Protein AF-X1L1C4-F1 (afdb_monomer_lite)

Secondary structure (DSSP, 8-state):
-HHHHHTTHHHHHHHHTSTTEEEEEEESSTTS-EEEEEEE-HHHHSS-HHHHHHHHHHSSS---EE----TT--EEEEEGGG--HHHHHH-

Organism: NCBI:txid412755

Foldseek 3Di:
DVVLVLLCVLVCVVQVPQWQKDWDWDAPDVVHFIKIKIFGPCVGNVDALVVVQVCCCVDVVRQDWAPPPPVPTSITMRTSVRDDNVSSNPD

Sequence (91 aa):
MKRLRRLLEPIAERLQGVPGVQLEMSEFLPGGFPIIIVKVDRLKLGRSAKEVLQELKDGNPPIYVFDKAVAFTDEFIISSCSLNEEQANIV

Radius of gyration: 12.4 Å; chains: 1; bounding box: 30×27×32 Å

pLDDT: mean 77.05, std 10.58, range [45.34, 89.88]

Structure (mmCIF, N/CA/C/O backbone):
data_AF-X1L1C4-F1
#
_entry.id   AF-X1L1C4-F1
#
loop_
_atom_site.group_PDB
_atom_site.id
_atom_site.type_symbol
_atom_site.label_atom_id
_atom_site.label_alt_id
_atom_site.label_comp_id
_atom_site.label_asym_id
_atom_site.label_entity_id
_atom_site.label_seq_id
_atom_site.pdbx_PDB_ins_code
_atom_site.Cartn_x
_atom_site.Cartn_y
_atom_site.Cartn_z
_atom_site.occupancy
_atom_site.B_iso_or_equiv
_atom_site.auth_seq_id
_atom_site.auth_comp_id
_atom_site.auth_asym_id
_atom_site.auth_atom_id
_atom_site.pdbx_PDB_model_num
ATOM 1 N N . MET A 1 1 ? 13.580 3.386 -14.077 1.00 60.59 1 MET A N 1
ATOM 2 C CA . MET A 1 1 ? 12.512 4.258 -13.539 1.00 60.59 1 MET A CA 1
ATOM 3 C C . MET A 1 1 ? 11.150 4.008 -14.188 1.00 60.59 1 MET A C 1
ATOM 5 O O . MET A 1 1 ? 10.308 3.428 -13.519 1.00 60.59 1 MET A O 1
ATOM 9 N N . LYS A 1 2 ? 10.925 4.318 -15.481 1.00 70.12 2 LYS A N 1
ATOM 10 C CA . LYS A 1 2 ? 9.602 4.136 -16.136 1.00 70.12 2 LYS A CA 1
ATOM 11 C C . LYS A 1 2 ? 9.000 2.722 -16.006 1.00 70.12 2 LYS A C 1
ATOM 13 O O . LYS A 1 2 ? 7.815 2.605 -15.738 1.00 70.12 2 LYS A O 1
ATOM 18 N N . ARG A 1 3 ? 9.804 1.657 -16.141 1.00 76.50 3 ARG A N 1
ATOM 19 C CA . ARG A 1 3 ? 9.326 0.263 -16.008 1.00 76.50 3 ARG A CA 1
ATOM 20 C C . ARG A 1 3 ? 8.873 -0.091 -14.585 1.00 76.50 3 ARG A C 1
ATOM 22 O O . ARG A 1 3 ? 7.853 -0.735 -14.429 1.00 76.50 3 ARG A O 1
ATOM 29 N N . LEU A 1 4 ? 9.601 0.362 -13.566 1.00 75.75 4 LEU A N 1
ATOM 30 C CA . LEU A 1 4 ? 9.266 0.099 -12.160 1.00 75.75 4 LEU A CA 1
ATOM 31 C C . LEU A 1 4 ? 8.002 0.844 -11.724 1.00 75.75 4 LEU A C 1
ATOM 33 O O . LEU A 1 4 ? 7.203 0.312 -10.967 1.00 75.75 4 LEU A O 1
ATOM 37 N N . ARG A 1 5 ? 7.783 2.051 -12.258 1.00 79.25 5 ARG A N 1
ATOM 38 C CA . ARG A 1 5 ? 6.539 2.796 -12.038 1.00 79.25 5 ARG A CA 1
ATOM 39 C C . ARG A 1 5 ? 5.320 2.069 -12.617 1.00 79.25 5 ARG A C 1
ATOM 41 O O . ARG A 1 5 ? 4.292 2.037 -11.960 1.00 79.25 5 ARG A O 1
ATOM 48 N N . ARG A 1 6 ? 5.463 1.417 -13.777 1.00 83.88 6 ARG A N 1
ATOM 49 C CA . ARG A 1 6 ? 4.395 0.604 -14.388 1.00 83.88 6 ARG A CA 1
ATOM 50 C C . ARG A 1 6 ? 3.986 -0.610 -13.556 1.00 83.88 6 ARG A C 1
ATOM 52 O O . ARG A 1 6 ? 2.854 -1.043 -13.672 1.00 83.88 6 ARG A O 1
ATOM 59 N N . LEU A 1 7 ? 4.866 -1.142 -12.703 1.00 81.50 7 LEU A N 1
ATOM 60 C CA . LEU A 1 7 ? 4.495 -2.222 -11.774 1.00 81.50 7 LEU A CA 1
ATOM 61 C C . LEU A 1 7 ? 3.526 -1.743 -10.683 1.00 81.50 7 LEU A C 1
ATOM 63 O O . LEU A 1 7 ? 2.817 -2.546 -10.092 1.00 81.50 7 LEU A O 1
ATOM 67 N N . LEU A 1 8 ? 3.507 -0.438 -10.410 1.00 83.50 8 LEU A N 1
ATOM 68 C CA . LEU A 1 8 ? 2.661 0.171 -9.388 1.00 83.50 8 LEU A CA 1
ATOM 69 C C . LEU A 1 8 ? 1.329 0.681 -9.951 1.00 83.50 8 LEU A C 1
ATOM 71 O O . LEU A 1 8 ? 0.389 0.856 -9.188 1.00 83.50 8 LEU A O 1
ATOM 75 N N . GLU A 1 9 ? 1.232 0.915 -11.262 1.00 84.25 9 GLU A N 1
ATOM 76 C CA . GLU A 1 9 ? 0.025 1.460 -11.904 1.00 84.25 9 GLU A CA 1
ATOM 77 C C . GLU A 1 9 ? -1.220 0.574 -11.692 1.00 84.25 9 GLU A C 1
ATOM 79 O O . GLU A 1 9 ? -2.207 1.103 -11.180 1.00 84.25 9 GLU A O 1
ATOM 84 N N . PRO A 1 10 ? -1.196 -0.752 -11.949 1.00 82.06 10 PRO A N 1
ATOM 85 C CA . PRO A 1 10 ? -2.385 -1.589 -11.755 1.00 82.06 10 PRO A CA 1
ATOM 86 C C . PRO A 1 10 ? -2.840 -1.646 -10.290 1.00 82.06 10 PRO A C 1
ATOM 88 O O . PRO A 1 10 ? -4.034 -1.626 -9.996 1.00 82.06 10 PRO A O 1
ATOM 91 N N . ILE A 1 11 ? -1.875 -1.661 -9.365 1.00 81.56 11 ILE A N 1
ATOM 92 C CA . ILE A 1 11 ? -2.128 -1.658 -7.920 1.00 81.56 11 ILE A CA 1
ATOM 93 C C . ILE A 1 11 ? -2.783 -0.336 -7.510 1.00 81.56 11 ILE A C 1
ATOM 95 O O . ILE A 1 11 ? -3.756 -0.324 -6.758 1.00 81.56 11 ILE A O 1
ATOM 99 N N . ALA A 1 12 ? -2.268 0.788 -8.016 1.00 83.50 12 ALA A N 1
ATOM 100 C CA . ALA A 1 12 ? -2.826 2.101 -7.738 1.00 83.50 12 ALA A CA 1
ATOM 101 C C . ALA A 1 12 ? -4.261 2.231 -8.271 1.00 83.50 12 ALA A C 1
ATOM 103 O O . ALA A 1 12 ? -5.132 2.688 -7.536 1.00 83.50 12 ALA A O 1
ATOM 104 N N . GLU A 1 13 ? -4.527 1.782 -9.502 1.00 84.69 13 GLU A N 1
ATOM 105 C CA . GLU A 1 13 ? -5.867 1.816 -10.103 1.00 84.69 13 GLU A CA 1
ATOM 106 C C . GLU A 1 13 ? -6.895 1.038 -9.273 1.00 84.69 13 GLU A C 1
ATOM 108 O O . GLU A 1 13 ? -7.990 1.538 -9.006 1.00 84.69 13 GLU A O 1
ATOM 113 N N . ARG A 1 14 ? -6.541 -0.165 -8.812 1.00 78.69 14 ARG A N 1
ATOM 114 C CA . ARG A 1 14 ? -7.450 -1.008 -8.022 1.00 78.69 14 ARG A CA 1
ATOM 115 C C . ARG A 1 14 ? -7.679 -0.458 -6.618 1.00 78.69 14 ARG A C 1
ATOM 117 O O . ARG A 1 14 ? -8.814 -0.445 -6.143 1.00 78.69 14 ARG A O 1
ATOM 124 N N . LEU A 1 15 ? -6.637 0.068 -5.973 1.00 79.94 15 LEU A N 1
ATOM 125 C CA . LEU A 1 15 ? -6.756 0.664 -4.641 1.00 79.94 15 LEU A CA 1
ATOM 126 C C . LEU A 1 15 ? -7.497 2.013 -4.649 1.00 79.94 15 LEU A C 1
ATOM 128 O O . LEU A 1 15 ? -8.111 2.368 -3.645 1.00 79.94 15 LEU A O 1
ATOM 132 N N . GLN A 1 16 ? -7.486 2.759 -5.760 1.00 79.94 16 GLN A N 1
ATOM 133 C CA . GLN A 1 16 ? -8.142 4.070 -5.858 1.00 79.94 16 GLN A CA 1
ATOM 134 C C . GLN A 1 16 ? -9.673 3.976 -5.727 1.00 79.94 16 GLN A C 1
ATOM 136 O O . GLN A 1 16 ? -10.323 4.948 -5.343 1.00 79.94 16 GLN A O 1
ATOM 141 N N . GLY A 1 17 ? -10.248 2.804 -6.016 1.00 78.69 17 GLY A N 1
ATOM 142 C CA . GLY A 1 17 ? -11.677 2.526 -5.861 1.00 78.69 17 GLY A CA 1
ATOM 143 C C . GLY A 1 17 ? -12.102 2.097 -4.453 1.00 78.69 17 GLY A C 1
ATOM 144 O O . GLY A 1 17 ? -13.299 1.953 -4.210 1.00 78.69 17 GLY A O 1
ATOM 145 N N . VAL A 1 18 ? -11.164 1.880 -3.526 1.00 81.88 18 VAL A N 1
ATOM 146 C CA . VAL A 1 18 ? -11.475 1.341 -2.196 1.00 81.88 18 VAL A CA 1
ATOM 147 C C . VAL A 1 18 ? -11.915 2.471 -1.249 1.00 81.88 18 VAL A C 1
ATOM 149 O O . VAL A 1 18 ? -11.141 3.397 -0.988 1.00 81.88 18 VAL A O 1
ATOM 152 N N . PRO A 1 19 ? -13.139 2.425 -0.684 1.00 84.19 19 PRO A N 1
ATOM 153 C CA . PRO A 1 19 ? -13.605 3.442 0.253 1.00 84.19 19 PRO A CA 1
ATOM 154 C C . PRO A 1 19 ? -12.693 3.558 1.475 1.00 84.19 19 PRO A C 1
ATOM 156 O O . PRO A 1 19 ? -12.399 2.575 2.147 1.00 84.19 19 PRO A O 1
ATOM 159 N N . GLY A 1 20 ? -12.268 4.783 1.784 1.00 86.00 20 GLY A N 1
ATOM 160 C CA . GLY A 1 20 ? -11.356 5.028 2.899 1.00 86.00 20 GLY A CA 1
ATOM 161 C C . GLY A 1 20 ? -9.884 4.772 2.578 1.00 86.00 20 GLY A C 1
ATOM 162 O O . GLY A 1 20 ? -9.069 4.871 3.483 1.00 86.00 20 GLY A O 1
ATOM 163 N N . VAL A 1 21 ? -9.514 4.501 1.326 1.00 87.81 21 VAL A N 1
ATOM 164 C CA . VAL A 1 21 ? -8.110 4.427 0.904 1.00 87.81 21 VAL A CA 1
ATOM 165 C C . VAL A 1 21 ? -7.725 5.692 0.140 1.00 87.81 21 VAL A C 1
ATOM 167 O O . VAL A 1 21 ? -8.453 6.162 -0.732 1.00 87.81 21 VAL A O 1
ATOM 170 N N . GLN A 1 22 ? -6.571 6.263 0.476 1.00 89.44 22 GLN A N 1
ATOM 171 C CA . GLN A 1 22 ? -5.929 7.335 -0.281 1.00 89.44 22 GLN A CA 1
ATOM 172 C C . GLN A 1 22 ? -4.540 6.888 -0.713 1.00 89.44 22 GLN A C 1
ATOM 174 O O . GLN A 1 22 ? -3.848 6.183 0.021 1.00 89.44 22 GLN A O 1
ATOM 179 N N . LEU A 1 23 ? -4.128 7.316 -1.902 1.00 89.12 23 LEU A N 1
ATOM 180 C CA . LEU A 1 23 ? -2.886 6.876 -2.523 1.00 89.12 23 LEU A CA 1
ATOM 181 C C . LEU A 1 23 ? -2.048 8.071 -2.942 1.00 89.12 23 LEU A C 1
ATOM 183 O O . LEU A 1 23 ? -2.559 9.031 -3.517 1.00 89.12 23 LEU A O 1
ATOM 187 N N . GLU A 1 24 ? -0.747 7.964 -2.720 1.00 89.88 24 GLU A N 1
ATOM 188 C CA . GLU A 1 24 ? 0.242 8.901 -3.231 1.00 89.88 24 GLU A CA 1
ATOM 189 C C . GLU A 1 24 ? 1.383 8.121 -3.886 1.00 89.88 24 GLU A C 1
ATOM 191 O O . GLU A 1 24 ? 2.077 7.342 -3.234 1.00 89.88 24 GLU A O 1
ATOM 196 N N . MET A 1 25 ? 1.587 8.324 -5.189 1.00 87.44 25 MET A N 1
ATOM 197 C CA . MET A 1 25 ? 2.763 7.800 -5.882 1.00 87.44 25 MET A CA 1
ATOM 198 C C . MET A 1 25 ? 3.922 8.779 -5.744 1.00 87.44 25 MET A C 1
ATOM 200 O O . MET A 1 25 ? 3.811 9.934 -6.152 1.00 87.44 25 MET A O 1
ATOM 204 N N . SER A 1 26 ? 5.050 8.295 -5.241 1.00 88.31 26 SER A N 1
ATOM 205 C CA . SER A 1 26 ? 6.252 9.100 -5.034 1.00 88.31 26 SER A CA 1
ATOM 206 C C . SER A 1 26 ? 7.512 8.272 -5.297 1.00 88.31 26 SER A C 1
ATOM 208 O O . SER A 1 26 ? 7.448 7.140 -5.781 1.00 88.31 26 SER A O 1
ATOM 210 N N . GLU A 1 27 ? 8.673 8.838 -5.001 1.00 85.88 27 GLU A N 1
ATOM 211 C CA . GLU A 1 27 ? 9.952 8.134 -4.972 1.00 85.88 27 GLU A CA 1
ATOM 212 C C . GLU A 1 27 ? 10.414 8.038 -3.514 1.00 85.88 27 GLU A C 1
ATOM 214 O O . GLU A 1 27 ? 10.243 8.982 -2.745 1.00 85.88 27 GLU A O 1
ATOM 219 N N . PHE A 1 28 ? 10.990 6.900 -3.108 1.00 77.31 28 PHE A N 1
ATOM 220 C CA . PHE A 1 28 ? 11.435 6.704 -1.717 1.00 77.31 28 PHE A CA 1
ATOM 221 C C . PHE A 1 28 ? 12.447 7.772 -1.261 1.00 77.31 28 PHE A C 1
ATOM 223 O O . PHE A 1 28 ? 12.446 8.199 -0.110 1.00 77.31 28 PHE A O 1
ATOM 230 N N . LEU A 1 29 ? 13.291 8.209 -2.195 1.00 79.75 29 LEU A N 1
ATOM 231 C CA . LEU A 1 29 ? 14.209 9.343 -2.109 1.00 79.75 29 LEU A CA 1
ATOM 232 C C . LEU A 1 29 ? 14.203 10.041 -3.478 1.00 79.75 29 LEU A C 1
ATOM 234 O O . LEU A 1 29 ? 13.861 9.380 -4.460 1.00 79.75 29 LEU A O 1
ATOM 238 N N . PRO A 1 30 ? 14.615 11.315 -3.595 1.00 79.44 30 PRO A N 1
ATOM 239 C CA . PRO A 1 30 ? 14.735 11.974 -4.895 1.00 79.44 30 PRO A CA 1
ATOM 240 C C . PRO A 1 30 ? 15.615 11.167 -5.868 1.00 79.44 30 PRO A C 1
ATOM 242 O O . PRO A 1 30 ? 16.784 10.912 -5.579 1.00 79.44 30 PRO A O 1
ATOM 245 N N . GLY A 1 31 ? 15.057 10.738 -7.005 1.00 80.06 31 GLY A N 1
ATOM 246 C CA . GLY A 1 31 ? 15.718 9.872 -7.991 1.00 80.06 31 GLY A CA 1
ATOM 247 C C . GLY A 1 31 ? 15.776 8.383 -7.613 1.00 80.06 31 GLY A C 1
ATOM 248 O O . GLY A 1 31 ? 16.387 7.590 -8.331 1.00 80.06 31 GLY A O 1
ATOM 249 N N . GLY A 1 32 ? 15.166 8.003 -6.490 1.00 80.38 32 GLY A N 1
ATOM 250 C CA . GLY A 1 32 ? 15.111 6.646 -5.954 1.00 80.38 32 GLY A CA 1
ATOM 251 C C . GLY A 1 32 ? 13.969 5.813 -6.531 1.00 80.38 32 GLY A C 1
ATOM 252 O O . GLY A 1 32 ? 13.324 6.174 -7.507 1.00 80.38 32 GLY A O 1
ATOM 253 N N . PHE A 1 33 ? 13.703 4.654 -5.933 1.00 83.50 33 PHE A N 1
ATOM 254 C CA . PHE A 1 33 ? 12.694 3.743 -6.468 1.00 83.50 33 PHE A CA 1
ATOM 255 C C . PHE A 1 33 ? 11.269 4.297 -6.317 1.00 83.50 33 PHE A C 1
ATOM 257 O O . PHE A 1 33 ? 10.948 4.847 -5.258 1.00 83.50 33 PHE A O 1
ATOM 264 N N . PRO A 1 34 ? 10.403 4.114 -7.332 1.00 87.00 34 PRO A N 1
ATOM 265 C CA . PRO A 1 34 ? 8.986 4.425 -7.219 1.00 87.00 34 PRO A CA 1
ATOM 266 C C . PRO A 1 34 ? 8.330 3.655 -6.072 1.00 87.00 34 PRO A C 1
ATOM 268 O O . PRO A 1 34 ? 8.580 2.454 -5.901 1.00 87.00 34 PRO A O 1
ATOM 271 N N . ILE A 1 35 ? 7.466 4.343 -5.335 1.00 88.12 35 ILE A N 1
ATOM 272 C CA . ILE A 1 35 ? 6.664 3.809 -4.237 1.00 88.12 35 ILE A CA 1
ATOM 273 C C . ILE A 1 35 ? 5.215 4.302 -4.334 1.00 88.12 35 ILE A C 1
ATOM 275 O O . ILE A 1 35 ? 4.950 5.362 -4.904 1.00 88.12 35 ILE A O 1
ATOM 279 N N . ILE A 1 36 ? 4.291 3.553 -3.738 1.00 87.75 36 ILE A N 1
ATOM 280 C CA . ILE A 1 36 ? 2.954 4.024 -3.366 1.00 87.75 36 ILE A CA 1
ATOM 281 C C . ILE A 1 36 ? 2.922 4.149 -1.848 1.00 87.75 36 ILE A C 1
ATOM 283 O O . ILE A 1 36 ? 3.213 3.187 -1.1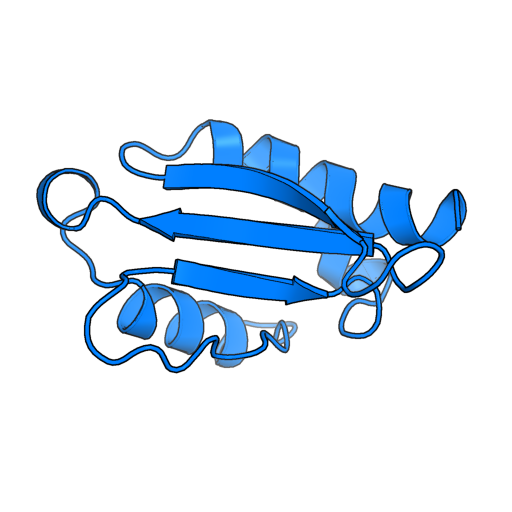39 1.00 87.75 36 ILE A O 1
ATOM 287 N N . ILE A 1 37 ? 2.536 5.318 -1.358 1.00 88.38 37 ILE A N 1
ATOM 288 C CA . ILE A 1 37 ? 2.125 5.524 0.024 1.00 88.38 37 ILE A CA 1
ATOM 289 C C . ILE A 1 37 ? 0.613 5.327 0.059 1.00 88.38 37 ILE A C 1
ATOM 291 O O . ILE A 1 37 ? -0.127 6.040 -0.620 1.00 88.38 37 ILE A O 1
ATOM 295 N N . VAL A 1 38 ? 0.166 4.341 0.826 1.00 87.06 38 VAL A N 1
ATOM 296 C CA . VAL A 1 38 ? -1.248 4.036 1.030 1.00 87.06 38 VAL A CA 1
ATOM 297 C C . VAL A 1 38 ? -1.647 4.559 2.395 1.00 87.06 38 VAL A C 1
ATOM 299 O O . VAL A 1 38 ? -1.023 4.195 3.389 1.00 87.06 38 VAL A O 1
ATOM 302 N N . LYS A 1 39 ? -2.684 5.392 2.447 1.00 88.75 39 LYS A N 1
ATOM 303 C CA . LYS A 1 39 ? -3.289 5.887 3.684 1.00 88.75 39 LYS A CA 1
ATOM 304 C C . LYS A 1 39 ? -4.673 5.289 3.841 1.00 88.75 39 LYS A C 1
ATOM 306 O O . LYS A 1 39 ? -5.453 5.276 2.891 1.00 88.75 39 LYS A O 1
ATOM 311 N N . VAL A 1 40 ? -4.977 4.822 5.040 1.00 87.12 40 VAL A N 1
ATOM 312 C CA . VAL A 1 40 ? -6.224 4.147 5.375 1.00 87.12 40 VAL A CA 1
ATOM 313 C C . VAL A 1 40 ? -6.994 4.982 6.394 1.00 87.12 40 VAL A C 1
ATOM 315 O O . VAL A 1 40 ? -6.527 5.274 7.487 1.00 87.12 40 VAL A O 1
ATOM 318 N N . ASP A 1 41 ? -8.215 5.354 6.040 1.00 87.88 41 ASP A N 1
ATOM 319 C CA . ASP A 1 41 ? -9.224 5.879 6.950 1.00 87.88 41 ASP A CA 1
ATOM 320 C C . ASP A 1 41 ? -9.942 4.688 7.587 1.00 87.88 41 ASP A C 1
ATOM 322 O O . ASP A 1 41 ? -10.877 4.113 7.019 1.00 87.88 41 ASP A O 1
ATOM 326 N N . ARG A 1 42 ? -9.488 4.305 8.782 1.00 84.75 42 ARG A N 1
ATOM 327 C CA . ARG A 1 42 ? -10.021 3.153 9.515 1.00 84.75 42 ARG A CA 1
ATOM 328 C C . ARG A 1 42 ? -11.528 3.239 9.763 1.00 84.75 42 ARG A C 1
ATOM 330 O O . ARG A 1 42 ? -12.188 2.203 9.792 1.00 84.75 42 ARG A O 1
ATOM 337 N N . LEU A 1 43 ? -12.085 4.441 9.932 1.00 85.44 43 LEU A N 1
ATOM 338 C CA . LEU A 1 43 ? -13.520 4.613 10.177 1.00 85.44 43 LEU A CA 1
ATOM 339 C C . LEU A 1 43 ? -14.350 4.276 8.936 1.00 85.44 43 LEU A C 1
ATOM 341 O O . LEU A 1 43 ? -15.465 3.780 9.067 1.00 85.44 43 LEU A O 1
ATOM 345 N N . LYS A 1 44 ? -13.804 4.519 7.741 1.00 86.69 44 LYS A N 1
ATOM 346 C CA . LYS A 1 44 ? -14.467 4.201 6.470 1.00 86.69 44 LYS A CA 1
ATOM 347 C C . LYS A 1 44 ? -14.181 2.788 5.985 1.00 86.69 44 LYS A C 1
ATOM 349 O O . LYS A 1 44 ? -15.092 2.136 5.488 1.00 86.69 44 LYS A O 1
ATOM 354 N N . LEU A 1 45 ? -12.941 2.324 6.129 1.00 83.81 45 LEU A N 1
ATOM 355 C CA . LEU A 1 45 ? -12.541 0.990 5.683 1.00 83.81 45 LEU A CA 1
ATOM 356 C C . LEU A 1 45 ? -12.995 -0.105 6.664 1.00 83.81 45 LEU A C 1
ATOM 358 O O . LEU A 1 45 ? -13.070 -1.275 6.301 1.00 83.81 45 LEU A O 1
ATOM 362 N N . GLY A 1 46 ? -13.267 0.258 7.923 1.00 85.62 46 GLY A N 1
ATOM 363 C CA . GLY A 1 46 ? -13.590 -0.685 8.997 1.00 85.62 46 GLY A CA 1
ATOM 364 C C . GLY A 1 46 ? -12.400 -1.540 9.444 1.00 85.62 46 GLY A C 1
ATOM 365 O O . GLY A 1 46 ? -12.565 -2.438 10.266 1.00 85.62 46 GLY A O 1
ATOM 366 N N . ARG A 1 47 ? -11.204 -1.274 8.906 1.00 83.38 47 ARG A N 1
ATOM 367 C CA . ARG A 1 47 ? -9.972 -2.045 9.107 1.00 83.38 47 ARG A CA 1
ATOM 368 C C . ARG A 1 47 ? -8.781 -1.108 9.237 1.00 83.38 47 ARG A C 1
ATOM 370 O O . ARG A 1 47 ? -8.760 -0.040 8.632 1.00 83.38 47 ARG A O 1
ATOM 377 N N . SER A 1 48 ? -7.808 -1.501 10.046 1.00 83.38 48 SER A N 1
ATOM 378 C CA . SER A 1 48 ? -6.544 -0.782 10.217 1.00 83.38 48 SER A CA 1
ATOM 379 C C . SER A 1 48 ? -5.591 -1.032 9.050 1.00 83.38 48 SER A C 1
ATOM 381 O O . SER A 1 48 ? -5.636 -2.084 8.406 1.00 83.38 48 SER A O 1
ATOM 383 N N . ALA A 1 49 ? -4.658 -0.105 8.827 1.00 80.56 49 ALA A N 1
ATOM 384 C CA . ALA A 1 49 ? -3.591 -0.292 7.845 1.00 80.56 49 ALA A CA 1
ATOM 385 C C . ALA A 1 49 ? -2.770 -1.563 8.118 1.00 80.56 49 ALA A C 1
ATOM 387 O O . ALA A 1 49 ? -2.361 -2.247 7.186 1.00 80.56 49 ALA A O 1
ATOM 388 N N . LYS A 1 50 ? -2.583 -1.922 9.396 1.00 80.69 50 LYS A N 1
ATOM 389 C CA . LYS A 1 50 ? -1.869 -3.136 9.810 1.00 80.69 50 LYS A CA 1
ATOM 390 C C . LYS A 1 50 ? -2.577 -4.419 9.370 1.00 80.69 50 LYS A C 1
ATOM 392 O O . LYS A 1 50 ? -1.909 -5.352 8.941 1.00 80.69 50 LYS A O 1
ATOM 397 N N . GLU A 1 51 ? -3.904 -4.476 9.480 1.00 80.75 51 GLU A N 1
ATOM 398 C CA . GLU A 1 51 ? -4.681 -5.640 9.028 1.00 80.75 51 GLU A CA 1
ATOM 399 C C . GLU A 1 51 ? -4.597 -5.800 7.511 1.00 80.75 51 GLU A C 1
ATOM 401 O O . GLU A 1 51 ? -4.344 -6.898 7.028 1.00 80.75 51 GLU A O 1
ATOM 406 N N . VAL A 1 52 ? -4.725 -4.695 6.771 1.00 80.12 52 VAL A N 1
ATOM 407 C CA . VAL A 1 52 ? -4.576 -4.687 5.307 1.00 80.12 52 VAL A CA 1
ATOM 408 C C . VAL A 1 52 ? -3.163 -5.116 4.901 1.00 80.12 52 VAL A C 1
ATOM 410 O O . VAL A 1 52 ? -2.986 -5.962 4.031 1.00 80.12 52 VAL A O 1
ATOM 413 N N . LEU A 1 53 ? -2.141 -4.574 5.565 1.00 79.44 53 LEU A N 1
ATOM 414 C CA . LEU A 1 53 ? -0.738 -4.919 5.345 1.00 79.44 53 LEU A CA 1
ATOM 415 C C . LEU A 1 53 ? -0.465 -6.408 5.590 1.00 79.44 53 LEU A C 1
ATOM 417 O O . LEU A 1 53 ? 0.292 -7.022 4.840 1.00 79.44 53 LEU A O 1
ATOM 421 N N . GLN A 1 54 ? -1.058 -6.981 6.637 1.00 79.56 54 GLN A N 1
ATOM 422 C CA . GLN A 1 54 ? -0.903 -8.397 6.946 1.00 79.56 54 GLN A CA 1
ATOM 423 C C . GLN A 1 54 ? -1.548 -9.273 5.865 1.00 79.56 54 GLN A C 1
ATOM 425 O O . GLN A 1 54 ? -0.902 -10.195 5.383 1.00 79.56 54 GLN A O 1
ATOM 430 N N . GLU A 1 55 ? -2.750 -8.934 5.393 1.00 79.81 55 GLU A N 1
ATOM 431 C CA . GLU A 1 55 ? -3.385 -9.665 4.286 1.00 79.81 55 GLU A CA 1
ATOM 432 C C . GLU A 1 55 ? -2.595 -9.599 2.982 1.00 79.81 55 GLU A C 1
ATOM 434 O O . GLU A 1 55 ? -2.488 -10.601 2.283 1.00 79.81 5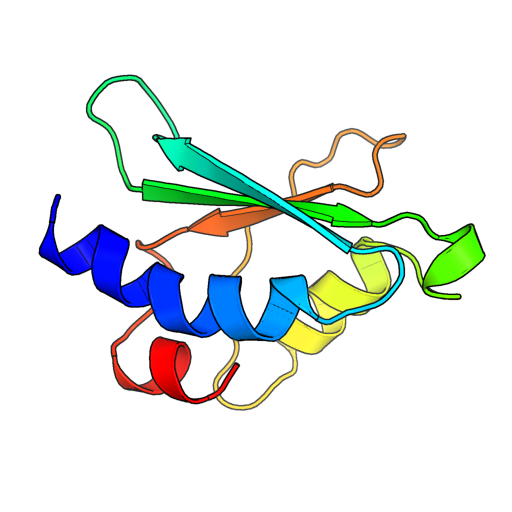5 GLU A O 1
ATOM 439 N N . LEU A 1 56 ? -2.002 -8.448 2.660 1.00 77.00 56 LEU A N 1
ATOM 440 C CA . LEU A 1 56 ? -1.150 -8.317 1.476 1.00 77.00 56 LEU A CA 1
ATOM 441 C C . LEU A 1 56 ? 0.088 -9.223 1.562 1.00 77.00 56 LEU A C 1
ATOM 443 O O . LEU A 1 56 ? 0.518 -9.772 0.549 1.00 77.00 56 LEU A O 1
ATOM 447 N N . LYS A 1 57 ? 0.646 -9.407 2.765 1.00 76.06 57 LYS A N 1
ATOM 448 C CA . LYS A 1 57 ? 1.773 -10.320 3.011 1.00 76.06 57 LYS A CA 1
ATOM 449 C C . LYS A 1 57 ? 1.362 -11.790 2.989 1.00 76.06 57 LYS A C 1
ATOM 451 O O . LYS A 1 57 ? 2.157 -12.611 2.547 1.00 76.06 57 LYS A O 1
ATOM 456 N N . ASP A 1 58 ? 0.161 -12.103 3.465 1.00 79.38 58 ASP A N 1
ATOM 457 C CA . ASP A 1 58 ? -0.364 -13.471 3.541 1.00 79.38 58 ASP A CA 1
ATOM 458 C C . ASP A 1 58 ? -1.044 -13.922 2.233 1.00 79.38 58 ASP A C 1
ATOM 460 O O . ASP A 1 58 ? -1.341 -15.105 2.056 1.00 79.38 58 ASP A O 1
ATOM 464 N N . GLY A 1 59 ? -1.295 -12.987 1.311 1.00 73.25 59 GLY A N 1
ATOM 465 C CA . GLY A 1 59 ? -1.859 -13.245 -0.008 1.00 73.25 59 GLY A CA 1
ATOM 466 C C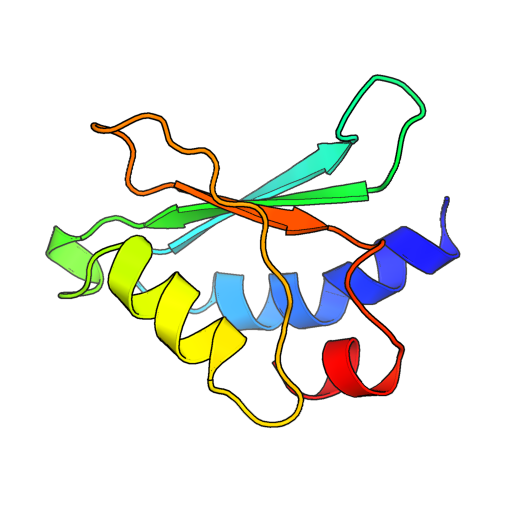 . GLY A 1 59 ? -0.964 -14.115 -0.895 1.00 73.25 59 GLY A C 1
ATOM 467 O O . GLY A 1 59 ? 0.213 -14.342 -0.616 1.00 73.25 59 GLY A O 1
ATOM 468 N N . ASN A 1 60 ? -1.528 -14.602 -2.002 1.00 65.50 60 ASN A N 1
ATOM 469 C CA . ASN A 1 60 ? -0.796 -15.391 -2.988 1.00 65.50 60 ASN A CA 1
ATOM 470 C C . ASN A 1 60 ? -0.916 -14.755 -4.387 1.00 65.50 60 ASN A C 1
ATOM 472 O O . ASN A 1 60 ? -2.002 -14.812 -4.969 1.00 65.50 60 ASN A O 1
ATOM 476 N N . PRO A 1 61 ? 0.168 -14.180 -4.939 1.00 65.12 61 PRO A N 1
ATOM 477 C CA . PRO A 1 61 ? 1.513 -14.097 -4.382 1.00 65.12 61 PRO A CA 1
ATOM 478 C C . PRO A 1 61 ? 1.606 -13.052 -3.260 1.00 65.12 61 PRO A C 1
ATOM 480 O O . PRO A 1 61 ? 0.899 -12.042 -3.294 1.00 65.12 61 PRO A O 1
ATOM 483 N N . PRO A 1 62 ? 2.509 -13.254 -2.290 1.00 66.81 62 PRO A N 1
ATOM 484 C CA . PRO A 1 62 ? 2.686 -12.322 -1.187 1.00 66.81 62 PRO A CA 1
ATOM 485 C C . PRO A 1 62 ? 3.259 -11.006 -1.707 1.00 66.81 62 PRO A C 1
ATOM 487 O O . PRO A 1 62 ? 4.238 -11.005 -2.456 1.00 66.81 62 PRO A O 1
ATOM 490 N N . ILE A 1 63 ? 2.687 -9.878 -1.298 1.00 70.88 63 ILE A N 1
ATOM 491 C CA . ILE A 1 63 ? 3.202 -8.547 -1.627 1.00 70.88 63 ILE A CA 1
ATOM 492 C C . ILE A 1 63 ? 3.982 -8.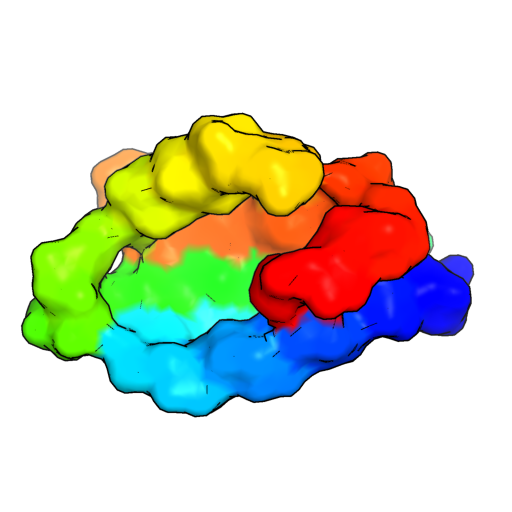042 -0.423 1.00 70.88 63 ILE A C 1
ATOM 494 O O . ILE A 1 63 ? 3.426 -7.732 0.634 1.00 70.88 63 ILE A O 1
ATOM 498 N N . TYR A 1 64 ? 5.299 -7.933 -0.578 1.00 67.81 64 TYR A N 1
ATOM 499 C CA . TYR A 1 64 ? 6.127 -7.369 0.476 1.00 67.81 64 TYR A CA 1
ATOM 500 C C . TYR A 1 64 ? 5.934 -5.855 0.522 1.00 67.81 64 TYR A C 1
ATOM 502 O O . TYR A 1 64 ? 6.234 -5.126 -0.420 1.00 67.81 64 TYR A O 1
ATOM 510 N N . VAL A 1 65 ? 5.429 -5.373 1.645 1.00 69.56 65 VAL A N 1
ATOM 511 C CA . VAL A 1 65 ? 5.182 -3.955 1.906 1.00 69.56 65 VAL A CA 1
ATOM 512 C C . VAL A 1 65 ? 6.055 -3.493 3.064 1.00 69.56 65 VAL A C 1
ATOM 514 O O . VAL A 1 65 ? 6.267 -4.230 4.035 1.00 69.56 65 VAL A O 1
ATOM 517 N N . PHE A 1 66 ? 6.586 -2.278 2.952 1.00 67.88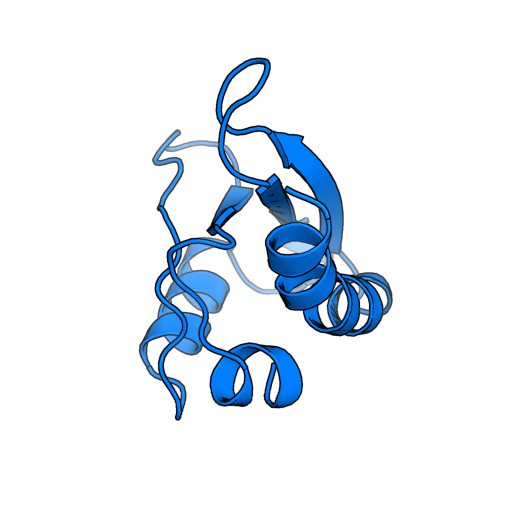 66 PHE A N 1
ATOM 518 C CA . PHE A 1 66 ? 7.345 -1.660 4.029 1.00 67.88 66 PHE A CA 1
ATOM 519 C C . PHE A 1 66 ? 6.358 -1.053 5.018 1.00 67.88 66 PHE A C 1
ATOM 521 O O . PHE A 1 66 ? 5.555 -0.185 4.665 1.00 67.88 66 PHE A O 1
ATOM 528 N N . ASP A 1 67 ? 6.427 -1.522 6.260 1.00 60.94 67 ASP A N 1
ATOM 529 C CA . ASP A 1 67 ? 5.728 -0.879 7.359 1.00 60.94 67 ASP A CA 1
ATOM 530 C C . ASP A 1 67 ? 6.406 0.470 7.600 1.00 60.94 67 ASP A C 1
ATOM 532 O O . ASP A 1 67 ? 7.578 0.540 7.991 1.00 60.94 67 ASP A O 1
ATOM 536 N N . LYS A 1 68 ? 5.691 1.558 7.319 1.00 59.09 68 LYS A N 1
ATOM 537 C CA . LYS A 1 68 ? 6.104 2.867 7.798 1.00 59.09 68 LYS A CA 1
ATOM 538 C C . LYS A 1 68 ? 5.606 2.914 9.234 1.00 59.09 68 LYS A C 1
ATOM 540 O O . LYS A 1 68 ? 4.545 3.461 9.500 1.00 59.09 68 LYS A O 1
ATOM 545 N N . ALA A 1 69 ? 6.361 2.280 10.131 1.00 45.34 69 ALA A N 1
ATOM 546 C CA . ALA A 1 69 ? 6.037 2.149 11.544 1.00 45.34 69 ALA A CA 1
ATOM 547 C C . ALA A 1 69 ? 6.085 3.518 12.242 1.00 45.34 69 ALA A C 1
ATOM 549 O O . ALA A 1 69 ? 6.958 3.809 13.056 1.00 45.34 69 ALA A O 1
ATOM 550 N N . VAL A 1 70 ? 5.150 4.396 11.908 1.00 47.41 70 VAL A N 1
ATOM 551 C CA . VAL A 1 70 ? 4.774 5.531 12.724 1.00 47.41 70 VAL A CA 1
ATOM 552 C C . VAL A 1 70 ? 3.544 5.028 13.454 1.00 47.41 70 VAL A C 1
ATOM 554 O O . VAL A 1 70 ? 2.484 4.870 12.859 1.00 47.41 70 VAL A O 1
ATOM 557 N N . ALA A 1 71 ? 3.705 4.724 14.740 1.00 47.38 71 ALA A N 1
ATOM 558 C CA . ALA A 1 71 ? 2.724 4.053 15.602 1.00 47.38 71 ALA A CA 1
ATOM 559 C C . ALA A 1 71 ? 1.329 4.727 15.696 1.00 47.38 71 ALA A C 1
ATOM 561 O O . ALA A 1 71 ? 0.478 4.267 16.452 1.00 47.38 71 ALA A O 1
ATOM 562 N N . PHE A 1 72 ? 1.095 5.805 14.942 1.00 49.16 72 PHE A N 1
ATOM 563 C CA . PHE A 1 72 ? -0.100 6.643 14.950 1.00 49.16 72 PHE A CA 1
ATOM 564 C C . PHE A 1 72 ? -0.607 7.029 13.552 1.00 49.16 72 PHE A C 1
ATOM 566 O O . PHE A 1 72 ? -1.557 7.803 13.460 1.00 49.16 72 PHE A O 1
ATOM 573 N N . THR A 1 73 ? -0.004 6.531 12.468 1.00 63.50 73 THR A N 1
ATOM 574 C CA . THR A 1 73 ? -0.515 6.766 11.111 1.00 63.50 73 THR A CA 1
ATOM 575 C C . THR A 1 73 ? -0.966 5.444 10.513 1.00 63.50 73 THR A C 1
ATOM 577 O O . THR A 1 73 ? -0.162 4.522 10.404 1.00 63.50 73 THR A O 1
ATOM 580 N N . ASP A 1 74 ? -2.236 5.348 10.117 1.00 78.31 74 ASP A N 1
ATOM 581 C CA . ASP A 1 74 ? -2.763 4.235 9.319 1.00 78.31 74 ASP A CA 1
ATOM 582 C C . ASP A 1 74 ? -2.214 4.338 7.876 1.00 78.31 74 ASP A C 1
ATOM 584 O O . ASP A 1 74 ? -2.945 4.571 6.917 1.00 78.31 74 ASP A O 1
ATOM 588 N N . GLU A 1 75 ? -0.894 4.222 7.719 1.00 84.81 75 GLU A N 1
ATOM 589 C CA . GLU A 1 75 ? -0.187 4.332 6.443 1.00 84.81 75 GLU A CA 1
ATOM 590 C C . GLU A 1 75 ? 0.762 3.146 6.227 1.00 84.81 75 GLU A C 1
ATOM 592 O O . GLU A 1 75 ? 1.395 2.660 7.162 1.00 84.81 75 GLU A O 1
ATOM 597 N N . PHE A 1 76 ? 0.918 2.702 4.980 1.00 83.56 76 PHE A N 1
ATOM 598 C CA . PHE A 1 76 ? 1.939 1.726 4.591 1.00 83.56 76 PHE A CA 1
ATOM 599 C C . PHE A 1 76 ? 2.504 2.019 3.201 1.00 83.56 76 PHE A C 1
ATOM 601 O O . PHE A 1 76 ? 1.926 2.784 2.429 1.00 83.56 76 PHE A O 1
ATOM 608 N N . ILE A 1 77 ? 3.661 1.431 2.880 1.00 84.69 77 ILE A N 1
ATOM 609 C CA . ILE A 1 77 ? 4.353 1.672 1.611 1.00 84.69 77 ILE A CA 1
ATOM 610 C C . ILE A 1 77 ? 4.425 0.392 0.778 1.00 84.69 77 ILE A C 1
ATOM 612 O O . ILE A 1 77 ? 4.950 -0.631 1.224 1.00 84.69 77 ILE A O 1
ATOM 616 N N . ILE A 1 78 ? 3.993 0.490 -0.477 1.00 84.81 78 ILE A N 1
ATOM 617 C CA . ILE A 1 78 ? 4.249 -0.510 -1.516 1.00 84.81 78 ILE A CA 1
ATOM 618 C C . ILE A 1 78 ? 5.423 -0.015 -2.359 1.00 84.81 78 ILE A C 1
ATOM 620 O O . ILE A 1 78 ? 5.374 1.080 -2.918 1.00 84.81 78 ILE A O 1
ATOM 624 N N . SER A 1 79 ? 6.496 -0.798 -2.447 1.00 82.75 79 SER A N 1
ATOM 625 C CA . SER A 1 79 ? 7.672 -0.441 -3.241 1.00 82.75 79 SER A CA 1
ATOM 626 C C . SER A 1 79 ? 7.664 -1.174 -4.571 1.00 82.75 79 SER A C 1
ATOM 628 O O . SER A 1 79 ? 7.381 -2.363 -4.637 1.00 82.75 79 SER A O 1
ATOM 630 N N . SER A 1 80 ? 8.063 -0.499 -5.645 1.00 78.50 80 SER A N 1
ATOM 631 C CA . SER A 1 80 ? 8.289 -1.189 -6.922 1.00 78.50 80 SER A CA 1
ATOM 632 C C . SER A 1 80 ? 9.392 -2.254 -6.847 1.00 78.50 80 SER A C 1
ATOM 634 O O . SER A 1 80 ? 9.404 -3.169 -7.663 1.00 78.50 80 SER A O 1
ATOM 636 N N . CYS A 1 81 ? 10.300 -2.172 -5.868 1.00 75.38 81 CYS A N 1
ATOM 637 C CA . CYS A 1 81 ? 11.341 -3.182 -5.655 1.00 75.38 81 CYS A CA 1
ATOM 638 C C . CYS A 1 81 ? 10.833 -4.463 -4.995 1.00 75.38 81 CYS A C 1
ATOM 640 O O . CYS A 1 81 ? 11.549 -5.460 -5.000 1.00 75.38 81 CYS A O 1
ATOM 642 N N . SER A 1 82 ? 9.641 -4.438 -4.400 1.00 72.25 82 SER A N 1
ATOM 643 C CA . SER A 1 82 ? 9.041 -5.603 -3.752 1.00 72.25 82 SER A CA 1
ATOM 644 C C . SER A 1 82 ? 8.011 -6.317 -4.629 1.00 72.25 82 SER A C 1
ATOM 646 O O . SER A 1 82 ? 7.328 -7.221 -4.151 1.00 72.25 82 SER A O 1
ATOM 648 N N . LEU A 1 83 ? 7.925 -5.926 -5.905 1.00 75.25 83 LEU A N 1
ATOM 649 C CA . LEU A 1 83 ? 6.978 -6.445 -6.883 1.00 75.25 83 LEU A CA 1
ATOM 650 C C . LEU A 1 83 ? 7.702 -7.053 -8.085 1.00 75.25 83 LEU A C 1
ATOM 652 O O . LEU A 1 83 ? 8.630 -6.465 -8.644 1.00 75.25 83 LEU A O 1
ATOM 656 N N . ASN A 1 84 ? 7.214 -8.202 -8.533 1.00 72.62 84 ASN A N 1
ATOM 657 C CA . ASN A 1 84 ? 7.438 -8.735 -9.868 1.00 72.62 84 ASN A CA 1
ATOM 658 C C . ASN A 1 84 ? 6.196 -8.492 -10.759 1.00 72.62 84 ASN A C 1
ATOM 660 O O . ASN A 1 84 ? 5.169 -7.988 -10.302 1.00 72.62 84 ASN A O 1
ATOM 664 N N . GLU A 1 85 ? 6.296 -8.811 -12.052 1.00 67.12 85 GLU A N 1
ATOM 665 C CA . GLU A 1 85 ? 5.205 -8.578 -13.017 1.00 67.12 85 GLU A CA 1
ATOM 666 C C . GLU A 1 85 ? 3.946 -9.407 -12.712 1.00 67.12 85 GLU A C 1
ATOM 668 O O . GLU A 1 85 ? 2.839 -8.969 -13.008 1.00 67.12 85 GLU A O 1
ATOM 673 N N . GLU A 1 86 ? 4.088 -10.577 -12.093 1.00 66.81 86 GLU A N 1
ATOM 674 C CA . GLU A 1 86 ? 2.962 -11.424 -11.692 1.00 66.81 86 GLU A CA 1
ATOM 675 C C . GLU A 1 86 ? 2.214 -10.814 -10.494 1.00 66.81 86 GLU A C 1
ATOM 677 O O . GLU A 1 86 ? 1.002 -10.629 -10.548 1.00 66.81 86 GLU A O 1
ATOM 682 N N . GLN A 1 87 ? 2.943 -10.379 -9.463 1.00 67.00 87 GLN A N 1
ATOM 683 C CA . GLN A 1 87 ? 2.414 -9.681 -8.288 1.00 67.00 87 GLN A CA 1
ATOM 684 C C . GLN A 1 87 ? 1.708 -8.381 -8.670 1.00 67.00 87 GLN A C 1
ATOM 686 O O . GLN A 1 87 ? 0.605 -8.131 -8.197 1.00 67.00 87 GLN A O 1
ATOM 691 N N . ALA A 1 88 ? 2.296 -7.587 -9.570 1.00 60.44 88 ALA A N 1
ATOM 692 C CA . ALA A 1 88 ? 1.698 -6.342 -10.051 1.00 60.44 88 ALA A CA 1
ATOM 693 C C . ALA A 1 88 ? 0.328 -6.545 -10.723 1.00 60.44 88 ALA A C 1
ATOM 695 O O . ALA A 1 88 ? -0.491 -5.632 -10.719 1.00 60.44 88 ALA A O 1
ATOM 696 N N . ASN A 1 89 ? 0.066 -7.730 -11.284 1.00 61.25 89 ASN A N 1
ATOM 697 C CA . ASN A 1 89 ? -1.183 -8.038 -11.977 1.00 61.25 89 ASN A CA 1
ATOM 698 C C . ASN A 1 89 ? -2.247 -8.691 -11.084 1.00 61.25 89 ASN A C 1
ATOM 700 O O . ASN A 1 89 ? -3.410 -8.751 -11.497 1.00 61.25 89 ASN A O 1
ATOM 704 N N . ILE A 1 90 ? -1.895 -9.150 -9.878 1.00 62.19 90 ILE A N 1
ATOM 705 C CA . ILE A 1 90 ? -2.804 -9.908 -8.999 1.00 62.19 90 ILE A CA 1
ATOM 706 C C . ILE A 1 90 ? -3.502 -9.031 -7.955 1.00 62.19 90 ILE A C 1
ATOM 708 O O . ILE A 1 90 ? -4.652 -9.318 -7.638 1.00 62.19 90 ILE A O 1
ATOM 712 N N . VAL A 1 91 ? -2.856 -7.959 -7.477 1.00 51.19 91 VAL A N 1
ATOM 713 C CA . VAL A 1 91 ? -3.405 -7.071 -6.423 1.00 51.19 91 VAL A CA 1
ATOM 714 C C . VAL A 1 91 ? -4.598 -6.284 -6.902 1.00 51.19 91 VAL A C 1
ATOM 716 O O . VAL A 1 91 ? -4.335 -5.455 -7.789 1.00 51.19 91 VAL A O 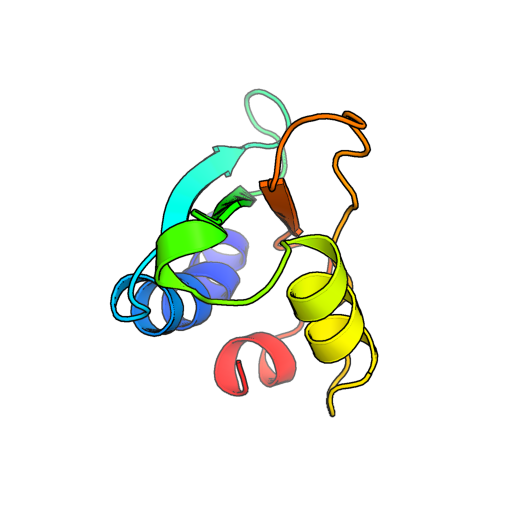1
#